Protein AF-A0A4Y6USQ0-F1 (afdb_monomer)

Solvent-accessible surface area (backbone atoms only — not comparable to full-atom values): 9205 Å² total; per-residue (Å²): 135,84,80,85,82,81,82,74,82,81,86,75,72,52,74,70,55,45,54,50,51,53,51,51,51,54,50,52,51,50,50,46,40,63,75,48,48,49,52,53,50,50,51,51,53,54,51,57,72,68,54,75,75,77,74,48,73,67,53,50,54,47,53,53,50,50,55,53,48,54,54,48,52,54,47,48,55,34,42,77,70,73,45,47,86,46,57,87,74,53,88,66,94,46,78,78,55,42,58,59,50,51,52,52,53,50,51,53,54,51,52,53,50,50,66,73,62,67,67,82,89,74,70,76,75,70,47,68,38,55,53,18,54,76,69,69,35,65,66,47,32,52,52,39,53,50,50,59,66,68,69,70,118

Foldseek 3Di:
DDDDDDDDDDDDDDPVRVVVVVVVVVVVVVVCCVVPVVVVVVVVVVVVVVPPPDDDPVRVVVVVVVQVVQLVVLLVLCVVLVNNVCSVVDDDPGPVVSVVVSVVVVVVVVVVVVVVPDDPPDPPPQQQLNVCVVVVNPVSNVVSVVCVVVVPD

Mean predicted aligned error: 17.59 Å

Secondary structure (DSSP, 8-state):
-PPPP------PPPHHHHHHHHHHHHHHHHHHIIIIIHHHHHHHHHHHHH-PPPPPHHHHHHHHHHHHHHHHHHHHHHHHTT-GGGTTT----SSHHHHHHHHHHHHHHHHHHHHHH---S------HHHHHHHTT-HHHHHHHHHHHHHS--

Organism: Saccharibacillus brassicae (NCBI:txid2583377)

Radius of gyration: 49.75 Å; Cα contacts (8 Å, |Δi|>4): 44; chains: 1; bounding box: 99×40×145 Å

Structure (mmCIF, N/CA/C/O backbone):
data_AF-A0A4Y6USQ0-F1
#
_entry.id   AF-A0A4Y6USQ0-F1
#
loop_
_atom_site.group_PDB
_atom_site.id
_atom_site.type_symbol
_atom_site.label_atom_id
_atom_site.label_alt_id
_atom_site.label_comp_id
_atom_site.label_asym_id
_atom_site.label_entity_id
_atom_site.label_seq_id
_atom_site.pdbx_PDB_ins_code
_atom_site.Cartn_x
_atom_site.Cartn_y
_atom_site.Cartn_z
_atom_site.occupancy
_atom_site.B_iso_or_equiv
_atom_site.auth_seq_id
_atom_site.auth_comp_id
_atom_site.auth_asym_id
_atom_site.auth_atom_id
_atom_site.pdbx_PDB_model_num
ATOM 1 N N . MET A 1 1 ? 23.203 -27.447 -81.652 1.00 46.72 1 MET A N 1
ATOM 2 C CA . MET A 1 1 ? 22.945 -26.047 -82.03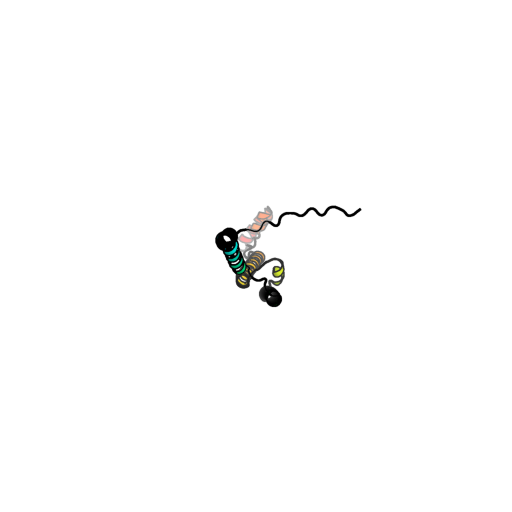8 1.00 46.72 1 MET A CA 1
ATOM 3 C C . MET A 1 1 ? 23.080 -25.245 -80.764 1.00 46.72 1 MET A C 1
ATOM 5 O O . MET A 1 1 ? 22.315 -25.500 -79.846 1.00 46.72 1 MET A O 1
ATOM 9 N N . GLU A 1 2 ? 24.136 -24.442 -80.664 1.00 44.03 2 GLU A N 1
ATOM 10 C CA . GLU A 1 2 ? 24.435 -23.603 -79.497 1.00 44.03 2 GLU A CA 1
ATOM 11 C C . GLU A 1 2 ? 23.499 -22.389 -79.481 1.00 44.03 2 GLU A C 1
ATOM 13 O O . GLU A 1 2 ? 23.230 -21.793 -80.525 1.00 44.03 2 GLU A O 1
ATOM 18 N N . GLU A 1 3 ? 22.966 -22.068 -78.304 1.00 47.78 3 GLU A N 1
ATOM 19 C CA . GLU A 1 3 ? 22.092 -20.915 -78.087 1.00 47.78 3 GLU A CA 1
ATOM 20 C C . GLU A 1 3 ? 22.889 -19.603 -78.218 1.00 47.78 3 GLU A C 1
ATOM 22 O O . GLU A 1 3 ? 24.024 -19.522 -77.737 1.00 47.78 3 GLU A O 1
ATOM 27 N N . PRO A 1 4 ? 22.335 -18.556 -78.857 1.00 52.69 4 PRO A N 1
ATOM 28 C CA . PRO A 1 4 ? 23.040 -17.292 -79.013 1.00 52.69 4 PRO A CA 1
ATOM 29 C C . PRO A 1 4 ? 23.121 -16.552 -77.672 1.00 52.69 4 PRO A C 1
ATOM 31 O O . PRO A 1 4 ? 22.103 -16.171 -77.094 1.00 52.69 4 PRO A O 1
ATOM 34 N N . GLN A 1 5 ? 24.344 -16.305 -77.196 1.00 52.97 5 GLN A N 1
ATOM 35 C CA . GLN A 1 5 ? 24.584 -15.427 -76.053 1.00 52.97 5 GLN A CA 1
ATOM 36 C C . GLN A 1 5 ? 24.307 -13.971 -76.442 1.00 52.97 5 GLN A C 1
ATOM 38 O O . GLN A 1 5 ? 24.959 -13.405 -77.321 1.00 52.97 5 GLN A O 1
ATOM 43 N N . ILE A 1 6 ? 23.330 -13.361 -75.773 1.00 51.81 6 ILE A N 1
ATOM 44 C CA . ILE A 1 6 ? 23.026 -11.935 -75.887 1.00 51.81 6 ILE A CA 1
ATOM 45 C C . ILE A 1 6 ? 24.065 -11.181 -75.052 1.00 51.81 6 ILE A C 1
ATOM 47 O O . ILE A 1 6 ? 23.970 -11.137 -73.828 1.00 51.81 6 ILE A O 1
ATOM 51 N N . ASN A 1 7 ? 25.063 -10.600 -75.715 1.00 58.28 7 ASN A N 1
ATOM 52 C CA . ASN A 1 7 ? 26.041 -9.720 -75.079 1.00 58.28 7 ASN A CA 1
ATOM 53 C C . ASN A 1 7 ? 25.358 -8.382 -74.750 1.00 58.28 7 ASN A C 1
ATOM 55 O O . ASN A 1 7 ? 25.081 -7.591 -75.654 1.00 58.28 7 ASN A O 1
ATOM 59 N N . GLN A 1 8 ? 25.037 -8.141 -73.476 1.00 51.56 8 GLN A N 1
ATOM 60 C CA . GLN A 1 8 ? 24.598 -6.817 -73.035 1.00 51.56 8 GLN A CA 1
ATOM 61 C C . GLN A 1 8 ? 25.822 -5.894 -72.935 1.00 51.56 8 GLN A C 1
ATOM 63 O O . GLN A 1 8 ? 26.836 -6.315 -72.381 1.00 51.56 8 GLN A O 1
ATOM 68 N N . PRO A 1 9 ? 25.775 -4.661 -73.468 1.00 58.78 9 PRO A N 1
ATOM 69 C CA . PRO A 1 9 ? 26.884 -3.728 -73.324 1.00 58.78 9 PRO A CA 1
ATOM 70 C C . PRO A 1 9 ? 27.042 -3.340 -71.848 1.00 58.78 9 PRO A C 1
ATOM 72 O O . PRO A 1 9 ? 26.104 -2.822 -71.240 1.00 58.78 9 PRO A O 1
ATOM 75 N N . GLU A 1 10 ? 28.222 -3.577 -71.273 1.00 62.34 10 GLU A N 1
ATOM 76 C CA . GLU A 1 10 ? 28.583 -3.038 -69.961 1.00 62.34 10 GLU A CA 1
ATOM 77 C C . GLU A 1 10 ? 28.618 -1.508 -70.061 1.00 62.34 10 GLU A C 1
ATOM 79 O O . GLU A 1 10 ? 29.464 -0.926 -70.741 1.00 62.34 10 GLU A O 1
ATOM 84 N N . ILE A 1 11 ? 27.653 -0.839 -69.431 1.00 72.00 11 ILE A N 1
ATOM 85 C CA . ILE A 1 11 ? 27.649 0.620 -69.330 1.00 72.00 11 ILE A CA 1
ATOM 86 C C . ILE A 1 11 ? 28.716 0.996 -68.299 1.00 72.00 11 ILE A C 1
ATOM 88 O O . ILE A 1 11 ? 28.498 0.850 -67.099 1.00 72.00 11 ILE A O 1
ATOM 92 N N . THR A 1 12 ? 29.871 1.473 -68.759 1.00 74.06 12 THR A N 1
ATOM 93 C CA . THR A 1 12 ? 30.925 2.012 -67.891 1.00 74.06 12 THR A CA 1
ATOM 94 C C . THR A 1 12 ? 30.813 3.533 -67.836 1.00 74.06 12 THR A C 1
ATOM 96 O O . THR A 1 12 ? 30.906 4.195 -68.873 1.00 74.06 12 THR A O 1
ATOM 99 N N . PHE A 1 13 ? 30.612 4.094 -66.644 1.00 82.38 13 PHE A N 1
ATOM 100 C CA . PHE A 1 13 ? 30.648 5.542 -66.432 1.00 82.38 13 PHE A CA 1
ATOM 101 C C . PHE A 1 13 ? 32.063 6.085 -66.663 1.00 82.38 13 PHE A C 1
ATOM 103 O O . PHE A 1 13 ? 33.051 5.401 -66.391 1.00 82.38 13 PHE A O 1
ATOM 110 N N . THR A 1 14 ? 32.174 7.320 -67.156 1.00 90.25 14 THR A N 1
ATOM 111 C CA . THR A 1 14 ? 33.466 8.020 -67.156 1.00 90.25 14 THR A CA 1
ATOM 112 C C . THR A 1 14 ? 33.905 8.310 -65.717 1.00 90.25 14 THR A C 1
ATOM 114 O O . THR A 1 14 ? 33.072 8.371 -64.814 1.00 90.25 14 THR A O 1
ATOM 117 N N . GLU A 1 15 ? 35.201 8.532 -65.486 1.00 88.50 15 GLU A N 1
ATOM 118 C CA . GLU A 1 15 ? 35.720 8.847 -64.142 1.00 88.50 15 GLU A CA 1
ATOM 119 C C . GLU A 1 15 ? 35.020 10.068 -63.518 1.00 88.50 15 GLU A C 1
ATOM 121 O O . GLU A 1 15 ? 34.658 10.047 -62.344 1.00 88.50 15 GLU A O 1
ATOM 126 N N . GLU A 1 16 ? 34.742 11.102 -64.318 1.00 86.56 16 GLU A N 1
ATOM 127 C CA . GLU A 1 16 ? 34.002 12.290 -63.872 1.00 86.56 16 GLU A CA 1
ATOM 128 C C . GLU A 1 16 ? 32.540 11.979 -63.516 1.00 86.56 16 GLU A C 1
ATOM 130 O O . GLU A 1 16 ? 32.011 12.507 -62.537 1.00 86.56 16 GLU A O 1
ATOM 135 N N . GLN A 1 17 ? 31.881 11.103 -64.282 1.00 90.00 17 GLN A N 1
ATOM 136 C CA . GLN A 1 17 ? 30.517 10.659 -63.987 1.00 90.00 17 GLN A CA 1
ATOM 137 C C . GLN A 1 17 ? 30.475 9.827 -62.705 1.00 90.00 17 GLN A C 1
ATOM 139 O O . GLN A 1 17 ? 29.579 10.030 -61.889 1.00 90.00 17 GLN A O 1
ATOM 144 N N . GLN A 1 18 ? 31.452 8.943 -62.501 1.00 91.88 18 GLN A N 1
ATOM 145 C CA . GLN A 1 18 ? 31.550 8.138 -61.289 1.00 91.88 18 GLN A CA 1
ATOM 146 C C . GLN A 1 18 ? 31.788 9.022 -60.059 1.00 91.88 18 GLN A C 1
ATOM 148 O O . GLN A 1 18 ? 31.059 8.904 -59.081 1.00 91.88 18 GLN A O 1
ATOM 153 N N . ALA A 1 19 ? 32.713 9.982 -60.141 1.00 91.31 19 ALA A N 1
ATOM 154 C CA . ALA A 1 19 ? 32.964 10.928 -59.055 1.00 91.31 19 ALA A CA 1
ATOM 155 C C . ALA A 1 19 ? 31.723 11.774 -58.712 1.00 91.31 19 ALA A C 1
ATOM 157 O O . ALA A 1 19 ? 31.455 12.048 -57.542 1.00 91.31 19 ALA A O 1
ATOM 158 N N . HIS A 1 20 ? 30.937 12.172 -59.719 1.00 92.00 20 HIS A N 1
ATOM 159 C CA . HIS A 1 20 ? 29.682 12.889 -59.494 1.00 92.00 20 HIS A CA 1
ATOM 160 C C . HIS A 1 20 ? 28.618 12.007 -58.825 1.00 92.00 20 HIS A C 1
ATOM 162 O O . HIS A 1 20 ? 27.932 12.459 -57.909 1.00 92.00 20 HIS A O 1
ATOM 168 N N . ILE A 1 21 ? 28.497 10.751 -59.258 1.00 91.75 21 ILE A N 1
ATOM 169 C CA . ILE A 1 21 ? 27.588 9.766 -58.664 1.00 91.75 21 ILE A CA 1
ATOM 170 C C . ILE A 1 21 ? 27.960 9.515 -57.198 1.00 91.75 21 ILE A C 1
ATOM 172 O O . ILE A 1 21 ? 27.084 9.580 -56.337 1.00 91.75 21 ILE A O 1
ATOM 176 N N . ASP A 1 22 ? 29.241 9.309 -56.899 1.00 94.56 22 ASP A N 1
ATOM 177 C CA . ASP A 1 22 ? 29.728 9.072 -55.538 1.00 94.56 22 ASP A CA 1
ATOM 178 C C . ASP A 1 22 ? 29.447 10.284 -54.632 1.00 94.56 22 ASP A C 1
ATOM 180 O O . ASP A 1 22 ? 28.910 10.133 -53.535 1.00 94.56 22 ASP A O 1
ATOM 184 N N . ALA A 1 23 ? 29.684 11.504 -55.129 1.00 94.56 23 ALA A N 1
ATOM 185 C CA . ALA A 1 23 ? 29.369 12.733 -54.400 1.00 94.56 23 ALA A CA 1
ATOM 186 C C . ALA A 1 23 ? 27.863 12.892 -54.118 1.00 94.56 23 ALA A C 1
ATOM 188 O O . ALA A 1 23 ? 27.472 13.336 -53.032 1.00 94.56 23 ALA A O 1
ATOM 189 N N . LEU A 1 24 ? 26.999 12.519 -55.069 1.00 94.94 24 LEU A N 1
ATOM 190 C CA . LEU A 1 24 ? 25.548 12.506 -54.865 1.00 94.94 24 LEU A CA 1
ATOM 191 C C . LEU A 1 24 ? 25.139 11.460 -53.826 1.00 94.94 24 LEU A C 1
ATOM 193 O O . LEU A 1 24 ? 24.283 11.748 -52.988 1.00 94.94 24 LEU A O 1
ATOM 197 N N . PHE A 1 25 ? 25.749 10.275 -53.851 1.00 95.12 25 PHE A N 1
ATOM 198 C CA . PHE A 1 25 ? 25.497 9.234 -52.858 1.00 95.12 25 PHE A CA 1
ATOM 199 C C . PHE A 1 25 ? 25.894 9.677 -51.455 1.00 95.12 25 PHE A C 1
ATOM 201 O O . PHE A 1 25 ? 25.093 9.525 -50.533 1.00 95.12 25 PHE A O 1
ATOM 208 N N . ASP A 1 26 ? 27.076 10.267 -51.291 1.00 95.75 26 ASP A N 1
ATOM 209 C CA . ASP A 1 26 ? 27.536 10.767 -49.995 1.00 95.75 26 ASP A CA 1
ATOM 210 C C . ASP A 1 26 ? 26.636 11.890 -49.480 1.00 95.75 26 ASP A C 1
ATOM 212 O O . ASP A 1 26 ? 26.229 11.879 -48.318 1.00 95.75 26 ASP A O 1
ATOM 216 N N . THR A 1 27 ? 26.242 12.813 -50.360 1.00 95.88 27 THR A N 1
ATOM 217 C CA . THR A 1 27 ? 25.307 13.891 -50.012 1.00 95.88 27 THR A CA 1
ATOM 218 C C . THR A 1 27 ? 23.971 13.320 -49.543 1.00 95.88 27 THR A C 1
ATOM 220 O O . THR A 1 27 ? 23.520 13.630 -48.445 1.00 95.88 27 THR A O 1
ATOM 223 N N . LYS A 1 28 ? 23.362 12.421 -50.325 1.00 95.50 28 LYS A N 1
ATOM 224 C CA . LYS A 1 28 ? 22.063 11.818 -49.991 1.00 95.50 28 LYS A CA 1
ATOM 225 C C . LYS A 1 28 ? 22.119 10.962 -48.733 1.00 95.50 28 LYS A C 1
ATOM 227 O O . LYS A 1 28 ? 21.159 10.927 -47.969 1.00 95.50 28 LYS A O 1
ATOM 232 N N . LYS A 1 29 ? 23.236 10.275 -48.503 1.00 96.00 29 LYS A N 1
ATOM 233 C CA . LYS A 1 29 ? 23.464 9.486 -47.292 1.00 96.00 29 LYS A CA 1
ATOM 234 C C . LYS A 1 29 ? 23.550 10.377 -46.056 1.00 96.00 29 LYS A C 1
ATOM 236 O O . LYS A 1 29 ? 22.964 10.028 -45.034 1.00 96.00 29 LYS A O 1
ATOM 241 N N . ASN A 1 30 ? 24.243 11.510 -46.155 1.00 95.75 30 ASN A N 1
ATOM 242 C CA . ASN A 1 30 ? 24.345 12.477 -45.066 1.00 95.75 30 ASN A CA 1
ATOM 243 C C . ASN A 1 30 ? 22.997 13.155 -44.795 1.00 95.75 30 ASN A C 1
ATOM 245 O O . ASN A 1 30 ? 22.561 13.163 -43.649 1.00 95.75 30 ASN A O 1
ATOM 249 N N . GLU A 1 31 ? 22.292 13.608 -45.838 1.00 96.25 31 GLU A N 1
ATOM 250 C CA . GLU A 1 31 ? 20.925 14.140 -45.723 1.00 96.25 31 GLU A CA 1
ATOM 251 C C . GLU A 1 31 ? 20.002 13.128 -45.030 1.00 96.25 31 GLU A C 1
ATOM 253 O O . GLU A 1 31 ? 19.320 13.462 -44.067 1.00 96.25 31 GLU A O 1
ATOM 258 N N . TRP A 1 32 ? 20.028 11.857 -45.446 1.00 97.19 32 TRP A N 1
ATOM 259 C CA . TRP A 1 32 ? 19.194 10.830 -44.823 1.00 97.19 32 TRP A CA 1
ATOM 260 C C . TRP A 1 32 ? 19.557 10.576 -43.354 1.00 97.19 32 TRP A C 1
ATOM 262 O O . TRP A 1 32 ? 18.677 10.374 -42.510 1.00 97.19 32 TRP A O 1
ATOM 272 N N . ALA A 1 33 ? 20.853 10.587 -43.033 1.00 95.81 33 ALA A N 1
ATOM 273 C CA . ALA A 1 33 ? 21.318 10.421 -41.665 1.00 95.81 33 ALA A CA 1
ATOM 274 C C . ALA A 1 33 ? 20.847 11.574 -40.764 1.00 95.81 33 ALA A C 1
ATOM 276 O O . ALA A 1 33 ? 20.392 11.328 -39.647 1.00 95.81 33 ALA A O 1
ATOM 277 N N . GLU A 1 34 ? 20.915 12.813 -41.249 1.00 95.94 34 GLU A N 1
ATOM 278 C CA . GLU A 1 34 ? 20.521 14.008 -40.500 1.00 95.94 34 GLU A CA 1
ATOM 279 C C . GLU A 1 34 ? 19.003 14.168 -40.381 1.00 95.94 34 GLU A C 1
ATOM 281 O O . GLU A 1 34 ? 18.508 14.446 -39.289 1.00 95.94 34 GLU A O 1
ATOM 286 N N . GLU A 1 35 ? 18.260 13.957 -41.468 1.00 96.25 35 GLU A N 1
ATOM 287 C CA . GLU A 1 35 ? 16.814 14.199 -41.511 1.00 96.25 35 GLU A CA 1
ATOM 288 C C . GLU A 1 35 ? 15.990 13.059 -40.904 1.00 96.25 35 GLU A C 1
ATOM 290 O O . GLU A 1 35 ? 14.905 13.305 -40.376 1.00 96.25 35 GLU A O 1
ATOM 295 N N . PHE A 1 36 ? 16.481 11.814 -40.959 1.00 95.06 36 PHE A N 1
ATOM 296 C CA . PHE A 1 36 ? 15.688 10.644 -40.566 1.00 95.06 36 PHE A CA 1
ATOM 297 C C . PHE A 1 36 ? 16.358 9.785 -39.497 1.00 95.06 36 PHE A C 1
ATOM 299 O O . PHE A 1 36 ? 15.735 9.493 -38.476 1.00 95.06 36 PHE A O 1
ATOM 306 N N . LEU A 1 37 ? 17.616 9.372 -39.691 1.00 95.44 37 LEU A N 1
ATOM 307 C CA . LEU A 1 37 ? 18.246 8.420 -38.769 1.00 95.44 37 LEU A CA 1
ATOM 308 C C . LEU A 1 37 ? 18.497 9.032 -37.387 1.00 95.44 37 LEU A C 1
ATOM 310 O O . LEU A 1 37 ? 18.109 8.446 -36.376 1.00 95.44 37 LEU A O 1
ATOM 314 N N . ASN A 1 38 ? 19.141 10.198 -37.341 1.00 96.88 38 ASN A N 1
ATOM 315 C CA . ASN A 1 38 ? 19.523 10.853 -36.094 1.00 96.88 38 ASN A CA 1
ATOM 316 C C . ASN A 1 38 ? 18.301 11.234 -35.236 1.00 96.88 38 ASN A C 1
ATOM 318 O O . ASN A 1 38 ? 18.324 10.925 -34.042 1.00 96.88 38 ASN A O 1
ATOM 322 N N . PRO A 1 39 ? 17.212 11.809 -35.791 1.00 96.12 39 PRO A N 1
ATOM 323 C CA . PRO A 1 39 ? 15.995 12.086 -35.028 1.00 96.12 39 PRO A CA 1
ATOM 324 C C . PRO A 1 39 ? 15.349 10.827 -34.445 1.00 96.12 39 PRO A C 1
ATOM 326 O O . PRO A 1 39 ? 15.019 10.806 -33.263 1.00 96.12 39 PRO A O 1
ATOM 329 N N . VAL A 1 40 ? 15.233 9.751 -35.231 1.00 95.12 40 VAL A N 1
ATOM 330 C CA . VAL A 1 40 ? 14.648 8.481 -34.760 1.00 95.12 40 VAL A CA 1
ATOM 331 C C . VAL A 1 40 ? 15.502 7.853 -33.658 1.00 95.12 40 VAL A C 1
ATOM 333 O O . VAL A 1 40 ? 14.981 7.312 -32.683 1.00 95.12 40 VAL A O 1
ATOM 336 N N . VAL A 1 41 ? 16.827 7.923 -33.790 1.00 95.12 41 VAL A N 1
ATOM 337 C CA . VAL A 1 41 ? 17.766 7.460 -32.761 1.00 95.12 41 VAL A CA 1
ATOM 338 C C . VAL A 1 41 ? 17.619 8.275 -31.476 1.00 95.12 41 VAL A C 1
ATOM 340 O O . VAL A 1 41 ? 17.550 7.679 -30.400 1.00 95.12 41 VAL A O 1
ATOM 343 N N . ALA A 1 42 ? 17.516 9.601 -31.584 1.00 94.44 42 ALA A N 1
ATOM 344 C CA . ALA A 1 42 ? 17.320 10.488 -30.443 1.00 94.44 42 ALA A CA 1
ATOM 345 C C . ALA A 1 42 ? 15.983 10.220 -29.733 1.00 94.44 42 ALA A C 1
ATOM 347 O O . ALA A 1 42 ? 15.969 10.057 -28.515 1.00 94.44 42 ALA A O 1
ATOM 348 N N . GLU A 1 43 ? 14.884 10.086 -30.481 1.00 92.00 43 GLU A N 1
ATOM 349 C CA . GLU A 1 43 ? 13.561 9.769 -29.929 1.00 92.00 43 GLU A CA 1
ATOM 350 C C . GLU A 1 43 ? 13.554 8.399 -29.242 1.00 92.00 43 GLU A C 1
ATOM 352 O O . GLU A 1 43 ? 13.064 8.256 -28.123 1.00 92.00 43 GLU A O 1
ATOM 357 N N . ARG A 1 44 ? 14.160 7.382 -29.866 1.00 90.38 44 ARG A N 1
ATOM 358 C CA . ARG A 1 44 ? 14.324 6.055 -29.260 1.00 90.38 44 ARG A CA 1
ATOM 359 C C . ARG A 1 44 ? 15.070 6.139 -27.932 1.00 90.38 44 ARG A C 1
ATOM 361 O O . ARG A 1 44 ? 14.687 5.464 -26.976 1.00 90.38 44 ARG A O 1
ATOM 368 N N . ASP A 1 45 ? 16.159 6.898 -27.881 1.00 90.19 45 ASP A N 1
ATOM 369 C CA . ASP A 1 45 ? 16.975 7.004 -26.674 1.00 90.19 45 ASP A CA 1
ATOM 370 C C . ASP A 1 45 ? 16.255 7.797 -25.584 1.00 90.19 45 ASP A C 1
ATOM 372 O O . ASP A 1 45 ? 16.256 7.367 -24.432 1.00 90.19 45 ASP A O 1
ATOM 376 N N . GLU A 1 46 ? 15.527 8.855 -25.943 1.00 91.00 46 GLU A N 1
ATOM 377 C CA . GLU A 1 46 ? 14.630 9.552 -25.023 1.00 91.00 46 GLU A CA 1
ATOM 378 C C . GLU A 1 46 ? 13.555 8.603 -24.470 1.00 91.00 46 GLU A C 1
ATOM 380 O O . GLU A 1 46 ? 13.361 8.518 -23.256 1.00 91.00 46 GLU A O 1
ATOM 385 N N . LEU A 1 47 ? 12.889 7.826 -25.328 1.00 87.00 47 LEU A N 1
ATOM 386 C CA . LEU A 1 47 ? 11.863 6.872 -24.909 1.00 87.00 47 LEU A CA 1
ATOM 387 C C . LEU A 1 47 ? 12.426 5.796 -23.983 1.00 87.00 47 LEU A C 1
ATOM 389 O O . LEU A 1 47 ? 11.791 5.482 -22.980 1.00 87.00 47 LEU A O 1
ATOM 393 N N . LYS A 1 48 ? 13.635 5.287 -24.245 1.00 82.81 48 LYS A N 1
ATOM 394 C CA . LYS A 1 48 ? 14.308 4.331 -23.352 1.00 82.81 48 LYS A CA 1
ATOM 395 C C . LYS A 1 48 ? 14.506 4.879 -21.941 1.00 82.81 48 LYS A C 1
ATOM 397 O O . LYS A 1 48 ? 14.374 4.112 -20.996 1.00 82.81 48 LYS A O 1
ATOM 402 N N . THR A 1 49 ? 14.773 6.177 -21.781 1.00 80.94 49 THR A N 1
ATOM 403 C CA . THR A 1 49 ? 14.885 6.789 -20.441 1.00 80.94 49 THR A CA 1
ATOM 404 C C . THR A 1 49 ? 13.546 6.902 -19.710 1.00 80.94 49 THR A C 1
ATOM 406 O O . THR A 1 49 ? 13.522 6.958 -18.484 1.00 80.94 49 THR A O 1
ATOM 409 N N . LYS A 1 50 ? 12.430 6.916 -20.449 1.00 83.75 50 LYS A N 1
ATOM 410 C CA . LYS A 1 50 ? 11.066 6.972 -19.901 1.00 83.75 50 LYS A CA 1
ATOM 411 C C . LYS A 1 50 ? 10.489 5.590 -19.595 1.00 83.75 50 LYS A C 1
ATOM 413 O O . LYS A 1 50 ? 9.441 5.506 -18.957 1.00 83.75 50 LYS A O 1
ATOM 418 N N . ILE A 1 51 ? 11.143 4.515 -20.040 1.00 79.81 51 ILE A N 1
ATOM 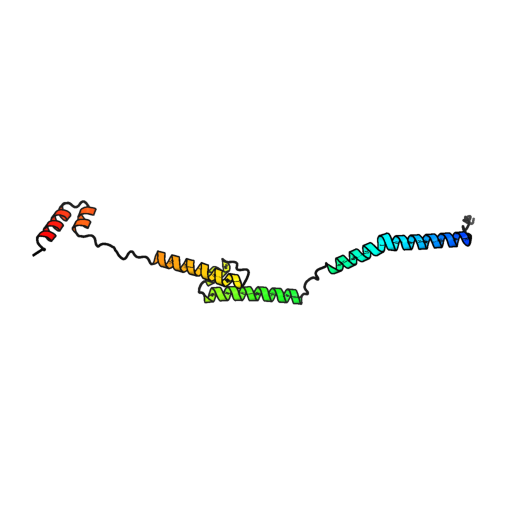419 C CA . ILE A 1 51 ? 10.766 3.156 -19.655 1.00 79.81 51 ILE A CA 1
ATOM 420 C C . ILE A 1 51 ? 11.105 3.003 -18.176 1.00 79.81 51 ILE A C 1
ATOM 422 O O . ILE A 1 51 ? 12.268 2.886 -17.797 1.00 79.81 51 ILE A O 1
ATOM 426 N N . ILE A 1 52 ? 10.069 3.009 -17.342 1.00 72.50 52 ILE A N 1
ATOM 427 C CA . ILE A 1 52 ? 10.192 2.600 -15.949 1.00 72.50 52 ILE A CA 1
ATOM 428 C C . ILE A 1 52 ? 10.592 1.120 -15.991 1.00 72.50 52 ILE A C 1
ATOM 430 O O . ILE A 1 52 ? 9.839 0.325 -16.565 1.00 72.50 52 ILE A O 1
ATOM 434 N N . PRO A 1 53 ? 11.775 0.739 -15.474 1.00 71.25 53 PRO A N 1
ATOM 435 C CA . PRO A 1 53 ? 12.170 -0.659 -15.456 1.00 71.25 53 PRO A CA 1
ATOM 436 C C . PRO A 1 53 ? 11.109 -1.450 -14.693 1.00 71.25 53 PRO A C 1
ATOM 438 O O . PRO A 1 53 ? 10.617 -0.997 -13.657 1.00 71.25 53 PRO A O 1
ATOM 441 N N . GLU A 1 54 ? 10.734 -2.620 -15.214 1.00 71.50 54 GLU A N 1
ATOM 442 C CA . GLU A 1 54 ? 9.904 -3.518 -14.422 1.00 71.50 54 GLU A CA 1
ATOM 443 C C . GLU A 1 54 ? 10.626 -3.811 -13.106 1.00 71.50 54 GLU A C 1
ATOM 445 O O . GLU A 1 54 ? 11.829 -4.099 -13.138 1.00 71.50 54 GLU A O 1
ATOM 450 N N . PRO A 1 55 ? 9.918 -3.763 -11.963 1.00 70.88 55 PRO A N 1
ATOM 451 C CA . PRO A 1 55 ? 10.527 -4.131 -10.704 1.00 70.88 55 PRO A CA 1
ATOM 452 C C . PRO A 1 55 ? 11.055 -5.557 -10.832 1.00 70.88 55 PRO A C 1
ATOM 454 O O . PRO A 1 55 ? 10.358 -6.464 -11.309 1.00 70.88 55 PRO A O 1
ATOM 457 N N . SER A 1 56 ? 12.306 -5.741 -10.433 1.00 79.94 56 SER A N 1
ATOM 458 C CA . SER A 1 56 ? 12.946 -7.047 -10.360 1.00 79.94 56 SER A CA 1
ATOM 459 C C . SER A 1 56 ? 12.102 -8.009 -9.516 1.00 79.94 56 SER A C 1
ATOM 461 O O . SER A 1 56 ? 11.304 -7.592 -8.673 1.00 79.94 56 SER A O 1
ATOM 463 N N . GLU A 1 57 ? 12.282 -9.321 -9.689 1.00 80.69 57 GLU A N 1
ATOM 464 C CA . GLU A 1 57 ? 11.590 -10.309 -8.842 1.00 80.69 57 GLU A CA 1
ATOM 465 C C . GLU A 1 57 ? 11.837 -10.068 -7.344 1.00 80.69 57 GLU A C 1
ATOM 467 O O . GLU A 1 57 ? 10.961 -10.314 -6.515 1.00 80.69 57 GLU A O 1
ATOM 472 N N . GLN A 1 58 ? 13.011 -9.535 -6.998 1.00 77.44 58 GLN A N 1
ATOM 473 C CA . GLN A 1 58 ? 13.363 -9.171 -5.629 1.00 77.44 58 GLN A CA 1
ATOM 474 C C . GLN A 1 58 ? 12.541 -7.982 -5.121 1.00 77.44 58 GLN A C 1
ATOM 476 O O . GLN A 1 58 ? 12.037 -8.040 -4.003 1.00 77.44 58 GLN A O 1
ATOM 481 N N . GLU A 1 59 ? 12.356 -6.938 -5.931 1.00 77.56 59 GLU A N 1
ATOM 482 C CA . GLU A 1 59 ? 11.529 -5.775 -5.581 1.00 77.56 59 GLU A CA 1
ATOM 483 C C . GLU A 1 59 ? 10.045 -6.138 -5.498 1.00 77.56 59 GLU A C 1
ATOM 485 O O . GLU A 1 59 ? 9.371 -5.729 -4.554 1.00 77.56 59 GLU A O 1
ATOM 490 N N . LYS A 1 60 ? 9.545 -6.976 -6.418 1.00 83.69 60 LYS A N 1
ATOM 491 C CA . LYS A 1 60 ? 8.178 -7.522 -6.343 1.00 83.69 60 LYS A CA 1
ATOM 492 C C . LYS A 1 60 ? 7.980 -8.310 -5.043 1.00 83.69 60 LYS A C 1
ATOM 494 O O . LYS A 1 60 ? 7.028 -8.060 -4.309 1.00 83.69 60 LYS A O 1
ATOM 499 N N . GLY A 1 61 ? 8.922 -9.194 -4.706 1.00 85.38 61 GLY A N 1
ATOM 500 C CA . GLY A 1 61 ? 8.878 -9.966 -3.463 1.00 85.38 61 GLY A CA 1
ATOM 501 C C . GLY A 1 61 ? 9.008 -9.112 -2.195 1.00 85.38 61 GLY A C 1
ATOM 502 O O . GLY A 1 61 ? 8.436 -9.463 -1.161 1.00 85.38 61 GLY A O 1
ATOM 503 N N . LEU A 1 62 ? 9.738 -7.994 -2.246 1.00 86.62 62 LEU A N 1
ATOM 504 C CA . LEU A 1 62 ? 9.826 -7.047 -1.133 1.00 86.62 62 LEU A CA 1
ATOM 505 C C . LEU A 1 62 ? 8.496 -6.308 -0.936 1.00 86.62 62 LEU A C 1
ATOM 507 O O . LEU A 1 62 ? 7.976 -6.291 0.177 1.00 86.62 62 LEU A O 1
ATOM 511 N N . ALA A 1 63 ? 7.909 -5.794 -2.020 1.00 86.50 63 ALA A N 1
ATOM 512 C CA . ALA A 1 63 ? 6.630 -5.087 -1.994 1.00 86.50 63 ALA A CA 1
ATOM 513 C C . ALA A 1 63 ? 5.482 -5.978 -1.486 1.00 86.50 63 ALA A C 1
ATOM 515 O O . ALA A 1 63 ? 4.661 -5.548 -0.677 1.00 86.50 63 ALA A O 1
ATOM 516 N N . GLU A 1 64 ? 5.445 -7.250 -1.895 1.00 89.62 64 GLU A N 1
ATOM 517 C CA . GLU A 1 64 ? 4.473 -8.221 -1.377 1.00 89.62 64 GLU A CA 1
ATOM 518 C C . GLU A 1 64 ? 4.643 -8.470 0.127 1.00 89.62 64 GLU A C 1
ATOM 520 O O . GLU A 1 64 ? 3.656 -8.571 0.863 1.00 89.62 64 GLU A O 1
ATOM 525 N N . ARG A 1 65 ? 5.891 -8.556 0.608 1.00 89.94 65 ARG A N 1
ATOM 526 C CA . ARG A 1 65 ? 6.180 -8.716 2.040 1.00 89.94 65 ARG A CA 1
ATOM 527 C C . ARG A 1 65 ? 5.775 -7.489 2.840 1.00 89.94 65 ARG A C 1
ATOM 529 O O . ARG A 1 65 ? 5.193 -7.664 3.907 1.00 89.94 65 ARG A O 1
ATOM 536 N N . GLU A 1 66 ? 6.054 -6.290 2.343 1.00 88.75 66 GLU A N 1
ATOM 537 C CA . GLU A 1 66 ? 5.633 -5.040 2.981 1.00 88.75 66 GLU A CA 1
ATOM 538 C C . GLU A 1 66 ? 4.109 -4.965 3.072 1.00 88.75 66 GLU A C 1
ATOM 540 O O . GLU A 1 66 ? 3.575 -4.825 4.169 1.00 88.75 66 GLU A O 1
ATOM 545 N N . ALA A 1 67 ? 3.394 -5.212 1.970 1.00 88.00 67 ALA A N 1
ATOM 546 C CA . ALA A 1 67 ? 1.932 -5.237 1.971 1.00 88.00 67 ALA A CA 1
ATOM 547 C C . ALA A 1 67 ? 1.360 -6.270 2.963 1.00 88.00 67 ALA A C 1
ATOM 549 O O . ALA A 1 67 ? 0.392 -5.998 3.682 1.00 88.00 67 ALA A O 1
ATOM 550 N N . ALA A 1 68 ? 1.971 -7.457 3.040 1.00 89.94 68 ALA A N 1
ATOM 551 C CA . ALA A 1 68 ? 1.572 -8.492 3.987 1.00 89.94 68 ALA A CA 1
ATOM 552 C C . ALA A 1 68 ? 1.861 -8.108 5.449 1.00 89.94 68 ALA A C 1
ATOM 554 O O . ALA A 1 68 ? 1.078 -8.463 6.335 1.00 89.94 68 ALA A O 1
ATOM 555 N N . LEU A 1 69 ? 2.969 -7.412 5.719 1.00 91.56 69 LEU A N 1
ATOM 556 C CA . LEU A 1 69 ? 3.308 -6.913 7.053 1.00 91.56 69 LEU A CA 1
ATOM 557 C C . LEU A 1 69 ? 2.337 -5.820 7.490 1.00 91.56 69 LEU A C 1
ATOM 559 O O . LEU A 1 69 ? 1.742 -5.956 8.555 1.00 91.56 69 LEU A O 1
ATOM 563 N N . THR A 1 70 ? 2.073 -4.833 6.636 1.00 89.12 70 THR A N 1
ATOM 564 C CA . THR A 1 70 ? 1.104 -3.769 6.919 1.00 89.12 70 THR A CA 1
ATOM 565 C C . THR A 1 70 ? -0.277 -4.343 7.231 1.00 89.12 70 THR A C 1
ATOM 567 O O . THR A 1 70 ? -0.894 -3.983 8.231 1.00 89.12 70 THR A O 1
ATOM 570 N N . GLN A 1 71 ? -0.755 -5.324 6.456 1.00 88.56 71 GLN A N 1
ATOM 571 C CA . GLN A 1 71 ? -2.025 -5.989 6.773 1.00 88.56 71 GLN A CA 1
ATOM 572 C C . GLN A 1 71 ? -2.019 -6.710 8.125 1.00 88.56 71 GLN A C 1
ATOM 574 O O . GLN A 1 71 ? -3.049 -6.750 8.802 1.00 88.56 71 GLN A O 1
ATOM 579 N N . LYS A 1 72 ? -0.897 -7.321 8.520 1.00 90.00 72 LYS A N 1
ATOM 580 C CA . LYS A 1 72 ? -0.782 -7.970 9.833 1.00 90.00 72 LYS A CA 1
ATOM 581 C C . LYS A 1 72 ? -0.787 -6.948 10.961 1.00 90.00 72 LYS A C 1
ATOM 583 O O . LYS A 1 72 ? -1.467 -7.187 11.953 1.00 90.00 72 LYS A O 1
ATOM 588 N N . GLU A 1 73 ? -0.084 -5.833 10.798 1.00 89.12 73 GLU A N 1
ATOM 589 C CA . GLU A 1 73 ? -0.058 -4.734 11.767 1.00 89.12 73 GLU A CA 1
ATOM 590 C C . GLU A 1 73 ? -1.458 -4.154 11.982 1.00 89.12 73 GLU A C 1
ATOM 592 O O . GLU A 1 73 ? -1.912 -4.061 13.120 1.00 89.12 73 GLU A O 1
ATOM 597 N N . ILE A 1 74 ? -2.200 -3.890 10.900 1.00 89.50 74 ILE A N 1
ATOM 598 C CA . ILE A 1 74 ? -3.595 -3.427 10.971 1.00 89.50 74 ILE A CA 1
ATOM 599 C C . ILE A 1 74 ? -4.460 -4.425 11.754 1.00 89.50 74 ILE A C 1
ATOM 601 O O . ILE A 1 74 ? -5.189 -4.048 12.673 1.00 89.50 74 ILE A O 1
ATOM 605 N N . LYS A 1 75 ? -4.376 -5.721 11.422 1.00 89.94 75 LYS A N 1
ATOM 606 C CA . LYS A 1 75 ? -5.153 -6.764 12.114 1.00 89.94 75 LYS A CA 1
ATOM 607 C C . LYS A 1 75 ? -4.800 -6.862 13.595 1.00 89.94 75 LYS A C 1
ATOM 609 O O . LYS A 1 75 ? -5.700 -7.050 14.413 1.00 89.94 75 LYS A O 1
ATOM 614 N N . LEU A 1 76 ? -3.518 -6.742 13.932 1.00 91.81 76 LEU A N 1
ATOM 615 C CA . LEU A 1 76 ? -3.052 -6.776 15.313 1.00 91.81 76 LEU A CA 1
ATOM 616 C C . LEU A 1 76 ? -3.597 -5.581 16.100 1.00 91.81 76 LEU A C 1
ATOM 618 O O . LEU A 1 76 ? -4.180 -5.786 17.159 1.00 91.81 76 LEU A O 1
ATOM 622 N N . ALA A 1 77 ? -3.520 -4.370 15.547 1.00 90.38 77 ALA A N 1
ATOM 623 C CA . ALA A 1 77 ? -4.033 -3.163 16.193 1.00 90.38 77 ALA A CA 1
ATOM 624 C C . ALA A 1 77 ? -5.541 -3.259 16.493 1.00 90.38 77 ALA A C 1
ATOM 626 O O . ALA A 1 77 ? -5.995 -2.926 17.589 1.00 90.38 77 ALA A O 1
ATOM 627 N N . PHE A 1 78 ? -6.333 -3.784 15.554 1.00 92.12 78 PHE A N 1
ATOM 628 C CA . PHE A 1 78 ? -7.760 -4.036 15.782 1.00 92.12 78 PHE A CA 1
ATOM 629 C C . PHE A 1 78 ? -7.998 -5.090 16.872 1.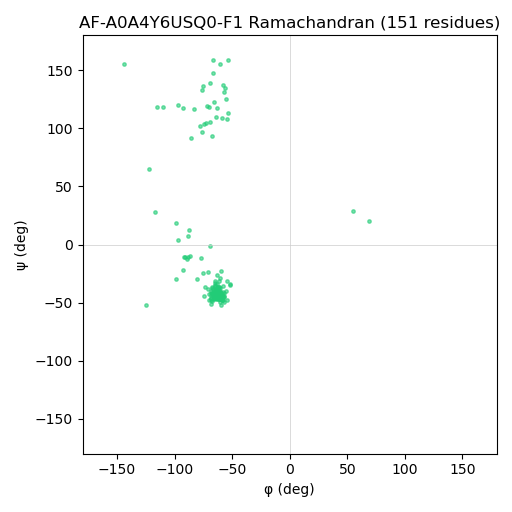00 92.12 78 PHE A C 1
ATOM 631 O O . PHE A 1 78 ? -8.929 -4.960 17.671 1.00 92.12 78 PHE A O 1
ATOM 638 N N . HIS A 1 79 ? -7.169 -6.135 16.915 1.00 91.25 79 HIS A N 1
ATOM 639 C CA . HIS A 1 79 ? -7.254 -7.175 17.935 1.00 91.25 79 HIS A CA 1
ATOM 640 C C . HIS A 1 79 ? -6.922 -6.634 19.332 1.00 91.25 79 HIS A C 1
ATOM 642 O O . HIS A 1 79 ? -7.660 -6.897 20.280 1.00 91.25 79 HIS A O 1
ATOM 648 N N . GLU A 1 80 ? -5.858 -5.842 19.462 1.00 91.62 80 GLU A N 1
ATOM 649 C CA . GLU A 1 80 ? -5.444 -5.212 20.723 1.00 91.62 80 GLU A CA 1
ATOM 650 C C . GLU A 1 80 ? -6.508 -4.261 21.283 1.00 91.62 80 GLU A C 1
ATOM 652 O O . GLU A 1 80 ? -6.680 -4.171 22.497 1.00 91.62 80 GLU A O 1
ATOM 657 N N . ASN A 1 81 ? -7.290 -3.626 20.408 1.00 91.44 81 ASN A N 1
ATOM 658 C CA . ASN A 1 81 ? -8.393 -2.745 20.794 1.00 91.44 81 ASN A CA 1
ATOM 659 C C . ASN A 1 81 ? -9.737 -3.474 20.985 1.00 91.44 81 ASN A C 1
ATOM 661 O O . ASN A 1 81 ? -10.768 -2.835 21.188 1.00 91.44 81 ASN A O 1
ATOM 665 N N . GLY A 1 82 ? -9.757 -4.812 20.930 1.00 89.38 82 GLY A N 1
ATOM 666 C CA . GLY A 1 82 ? -10.965 -5.609 21.168 1.00 89.38 82 GLY A CA 1
ATOM 667 C C . GLY A 1 82 ? -12.033 -5.479 20.078 1.00 89.38 82 GLY A C 1
ATOM 668 O O . GLY A 1 82 ? -13.197 -5.791 20.321 1.00 89.38 82 GLY A O 1
ATOM 669 N N . ILE A 1 83 ? -11.649 -5.028 18.881 1.00 92.00 83 ILE A N 1
ATOM 670 C CA . ILE A 1 83 ? -12.532 -4.828 17.723 1.00 92.00 83 ILE A CA 1
ATOM 671 C C . ILE A 1 83 ? -12.141 -5.734 16.545 1.00 92.00 83 ILE A C 1
ATOM 673 O O . ILE A 1 83 ? -12.382 -5.406 15.382 1.00 92.00 83 ILE A O 1
ATOM 677 N N . ALA A 1 84 ? -11.543 -6.894 16.837 1.00 90.50 84 ALA A N 1
ATOM 678 C CA . ALA A 1 84 ? -11.069 -7.859 15.842 1.00 90.50 84 ALA A CA 1
ATOM 679 C C . ALA A 1 84 ? -12.143 -8.234 14.803 1.00 90.50 84 ALA A C 1
ATOM 681 O O . ALA A 1 84 ? -11.829 -8.383 13.623 1.00 90.50 84 ALA A O 1
ATOM 682 N N . ASP A 1 85 ? -13.410 -8.308 15.212 1.00 89.06 85 ASP A N 1
ATOM 683 C CA . ASP A 1 85 ? -14.544 -8.652 14.344 1.00 89.06 85 ASP A CA 1
ATOM 684 C C . ASP A 1 85 ? -14.728 -7.675 13.168 1.00 89.06 85 ASP A C 1
ATOM 686 O O . ASP A 1 85 ? -15.285 -8.031 12.129 1.00 89.06 85 ASP A O 1
ATOM 690 N N . PHE A 1 86 ? -14.219 -6.447 13.297 1.00 87.62 86 PHE A N 1
ATOM 691 C CA . PHE A 1 86 ? -14.327 -5.406 12.277 1.00 87.62 86 PHE A CA 1
ATOM 692 C C . PHE A 1 86 ? -13.206 -5.457 11.230 1.00 87.62 86 PHE A C 1
ATOM 694 O O . PHE A 1 86 ? -13.318 -4.796 10.199 1.00 87.62 86 PHE A O 1
ATOM 701 N N . THR A 1 87 ? -12.163 -6.273 11.430 1.00 85.31 87 THR A N 1
ATOM 702 C CA . THR A 1 87 ? -11.009 -6.368 10.507 1.00 85.31 87 THR A CA 1
ATOM 703 C C . THR A 1 87 ? -11.378 -6.813 9.092 1.00 85.31 87 THR A C 1
ATOM 705 O O . THR A 1 87 ? -10.708 -6.436 8.137 1.00 85.31 87 THR A O 1
ATOM 708 N N . ASN A 1 88 ? -12.447 -7.600 8.936 1.00 83.94 88 ASN A N 1
ATOM 709 C CA . ASN A 1 88 ? -12.936 -8.033 7.623 1.00 83.94 88 ASN A CA 1
ATOM 710 C C . ASN A 1 88 ? -13.947 -7.054 7.004 1.00 83.94 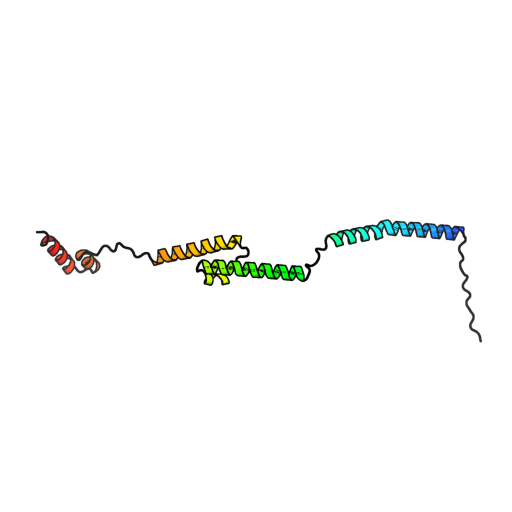88 ASN A C 1
ATOM 712 O O . ASN A 1 88 ? -14.296 -7.194 5.835 1.00 83.94 88 ASN A O 1
ATOM 716 N N . LEU A 1 89 ? -14.454 -6.103 7.792 1.00 84.12 89 LEU A N 1
ATOM 717 C CA . LEU A 1 89 ? -15.486 -5.154 7.375 1.00 84.12 89 LEU A CA 1
ATOM 718 C C . LEU A 1 89 ? -14.895 -3.805 6.981 1.00 84.12 89 LEU A C 1
ATOM 720 O O . LEU A 1 89 ? -15.470 -3.110 6.146 1.00 84.12 89 LEU A O 1
ATOM 724 N N . VAL A 1 90 ? -13.765 -3.432 7.582 1.00 80.56 90 VAL A N 1
ATOM 725 C CA . VAL A 1 90 ? -13.139 -2.135 7.351 1.00 80.56 90 VAL A CA 1
ATOM 726 C C . VAL A 1 90 ? -11.847 -2.326 6.572 1.00 80.56 90 VAL A C 1
ATOM 728 O O . VAL A 1 90 ? -10.915 -2.982 7.030 1.00 80.56 90 VAL A O 1
ATOM 731 N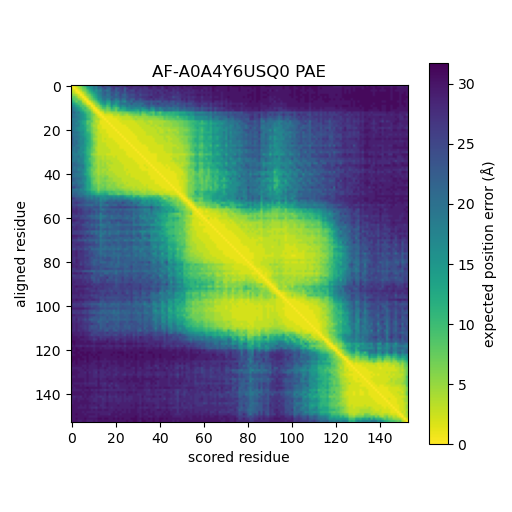 N . LYS A 1 91 ? -11.802 -1.733 5.378 1.00 80.06 91 LYS A N 1
ATOM 732 C CA . LYS A 1 91 ? -10.569 -1.594 4.609 1.00 80.06 91 LYS A CA 1
ATOM 733 C C . LYS A 1 91 ? -9.822 -0.374 5.123 1.00 80.06 91 LYS A C 1
ATOM 735 O O . LYS A 1 91 ? -10.331 0.738 5.019 1.00 80.06 91 LYS A O 1
ATOM 740 N N . VAL A 1 92 ? -8.638 -0.606 5.671 1.00 79.94 92 VAL A N 1
ATOM 741 C CA . VAL A 1 92 ? -7.698 0.454 6.015 1.00 79.94 92 VAL A CA 1
ATOM 742 C C . VAL A 1 92 ? -6.472 0.256 5.140 1.00 79.94 92 VAL A C 1
ATOM 744 O O . VAL A 1 92 ? -5.848 -0.803 5.184 1.00 79.94 92 VAL A O 1
ATOM 747 N N . ASP A 1 93 ? -6.179 1.248 4.308 1.00 76.50 93 ASP A N 1
ATOM 748 C CA . ASP A 1 93 ? -5.131 1.145 3.290 1.00 76.50 93 ASP A CA 1
ATOM 749 C C . ASP A 1 93 ? -3.764 1.648 3.794 1.00 76.50 93 ASP A C 1
ATOM 751 O O . ASP A 1 93 ? -2.750 1.415 3.142 1.00 76.50 93 ASP A O 1
ATOM 755 N N . SER A 1 94 ? -3.711 2.299 4.963 1.00 77.56 94 SER A N 1
ATOM 756 C CA . SER A 1 94 ? -2.465 2.762 5.582 1.00 77.56 94 SER A CA 1
ATOM 757 C C . SER A 1 94 ? -2.495 2.653 7.103 1.00 77.56 94 SER A C 1
ATOM 759 O O . SER A 1 94 ? -3.560 2.683 7.716 1.00 77.56 94 SER A O 1
ATOM 761 N N . VAL A 1 95 ? -1.316 2.553 7.720 1.00 77.25 95 VAL A N 1
ATOM 762 C CA . VAL A 1 95 ? -1.180 2.482 9.183 1.00 77.25 95 VAL A CA 1
ATOM 763 C C . VAL A 1 95 ? -1.688 3.764 9.852 1.00 77.25 95 VAL A C 1
ATOM 765 O O . VAL A 1 95 ? -2.295 3.683 10.917 1.00 77.25 95 VAL A O 1
ATOM 768 N N . GLU A 1 96 ? -1.532 4.935 9.217 1.00 81.25 96 GLU A N 1
ATOM 769 C CA . GLU A 1 96 ? -1.996 6.203 9.802 1.00 81.25 96 GLU A CA 1
ATOM 770 C C . GLU A 1 96 ? -3.522 6.251 9.957 1.00 81.25 96 GLU A C 1
ATOM 772 O O . GLU A 1 96 ? -4.035 6.768 10.946 1.00 81.25 96 GLU A O 1
ATOM 777 N N . ALA A 1 97 ? -4.261 5.655 9.017 1.00 84.12 97 ALA A N 1
ATOM 778 C CA . ALA A 1 97 ? -5.722 5.623 9.059 1.00 84.12 97 ALA A CA 1
ATOM 779 C C . ALA A 1 97 ? -6.285 4.589 10.059 1.00 84.12 97 ALA A C 1
ATOM 781 O O . ALA A 1 97 ? -7.486 4.595 10.350 1.00 84.12 97 ALA A O 1
ATOM 782 N N . VAL A 1 98 ? -5.448 3.691 10.598 1.00 88.94 98 VAL A N 1
ATOM 783 C CA . VAL A 1 98 ? -5.875 2.635 11.536 1.00 88.94 98 VAL A CA 1
ATOM 784 C C . VAL A 1 98 ? -6.350 3.248 12.842 1.00 88.94 98 VAL A C 1
ATOM 786 O O . VAL A 1 98 ? -7.410 2.873 13.336 1.00 88.94 98 VAL A O 1
ATOM 789 N N . GLU A 1 99 ? -5.592 4.192 13.394 1.00 87.88 99 GLU A N 1
ATOM 790 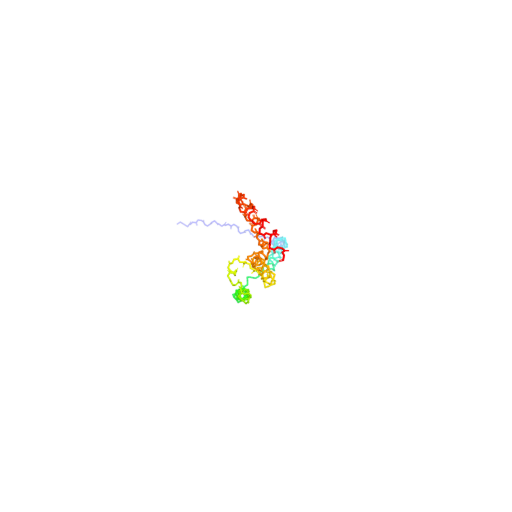C CA . GLU A 1 99 ? -5.888 4.781 14.699 1.00 87.88 99 GLU A CA 1
ATOM 791 C C . GLU A 1 99 ? -7.200 5.575 14.669 1.00 87.88 99 GLU A C 1
ATOM 793 O O . GLU A 1 99 ? -8.074 5.367 15.514 1.00 87.88 99 GLU A O 1
ATOM 798 N N . GLU A 1 100 ? -7.405 6.395 13.633 1.00 90.19 100 GLU A N 1
ATOM 799 C CA . GLU A 1 100 ? -8.661 7.126 13.424 1.00 90.19 100 GLU A CA 1
ATOM 800 C C . GLU A 1 100 ? -9.857 6.174 13.288 1.00 90.19 100 GLU A C 1
ATOM 802 O O . GLU A 1 100 ? -10.920 6.390 13.880 1.00 90.19 100 GLU A O 1
ATOM 807 N N . THR A 1 101 ? -9.670 5.078 12.552 1.00 91.12 101 THR A N 1
ATOM 808 C CA . THR A 1 101 ? -10.693 4.048 12.360 1.00 91.12 101 THR A CA 1
ATOM 809 C C . THR A 1 101 ? -11.033 3.339 13.672 1.00 91.12 101 THR A C 1
ATOM 811 O O . THR A 1 101 ? -12.212 3.181 14.005 1.00 91.12 101 THR A O 1
ATOM 814 N N . ILE A 1 102 ? -10.021 2.940 14.448 1.00 91.56 102 ILE A N 1
ATOM 815 C CA . ILE A 1 102 ? -10.191 2.326 15.770 1.00 91.56 102 ILE A CA 1
ATOM 816 C C . ILE A 1 102 ? -10.961 3.275 16.691 1.00 91.56 102 ILE A C 1
ATOM 818 O O . ILE A 1 102 ? -11.914 2.853 17.356 1.00 91.56 102 ILE A O 1
ATOM 822 N N . GLN A 1 103 ? -10.595 4.559 16.706 1.00 91.88 103 GLN A N 1
ATOM 823 C CA . GLN A 1 103 ? -11.256 5.561 17.535 1.00 91.88 103 GLN A CA 1
ATOM 824 C C . GLN A 1 103 ? -12.727 5.732 17.141 1.00 91.88 103 GLN A C 1
ATOM 826 O O . GLN A 1 103 ? -13.602 5.763 18.011 1.00 91.88 103 GLN A O 1
ATOM 831 N N . ALA A 1 104 ? -13.026 5.790 15.840 1.00 91.81 104 ALA A N 1
ATOM 832 C CA . ALA A 1 104 ? -14.392 5.887 15.338 1.00 91.81 104 ALA A CA 1
ATOM 833 C C . ALA A 1 104 ? -15.245 4.676 15.754 1.00 91.81 104 ALA A C 1
ATOM 835 O O . ALA A 1 104 ? -16.346 4.850 16.285 1.00 91.81 104 ALA A O 1
ATOM 836 N N . ILE A 1 105 ? -14.725 3.455 15.586 1.00 91.44 105 ILE A N 1
ATOM 837 C CA . ILE A 1 105 ? -15.424 2.222 15.980 1.00 91.44 105 ILE A CA 1
ATOM 838 C C . ILE A 1 105 ? -15.659 2.204 17.495 1.00 91.44 105 ILE A C 1
ATOM 840 O O . ILE A 1 105 ? -16.775 1.946 17.952 1.00 91.44 105 ILE A O 1
ATOM 844 N N . THR A 1 106 ? -14.639 2.544 18.279 1.00 91.00 106 THR A N 1
ATOM 845 C CA . THR A 1 106 ? -14.719 2.581 19.745 1.00 91.00 106 THR A CA 1
ATOM 846 C C . THR A 1 106 ? -15.767 3.583 20.228 1.00 91.00 106 THR A C 1
ATOM 848 O O . THR A 1 106 ? -16.580 3.262 21.097 1.00 91.00 106 THR A O 1
ATOM 851 N N . ASN A 1 107 ? -15.822 4.772 19.623 1.00 91.50 107 ASN A N 1
ATOM 852 C CA . ASN A 1 107 ? -16.827 5.787 19.939 1.00 91.50 107 ASN A CA 1
ATOM 853 C C . ASN A 1 107 ? -18.254 5.288 19.667 1.00 91.50 107 ASN A C 1
ATOM 855 O O . ASN A 1 107 ? -19.137 5.471 20.505 1.00 91.50 107 ASN A O 1
ATOM 859 N N . ILE A 1 108 ? -18.478 4.607 18.537 1.00 89.69 108 ILE A N 1
ATOM 860 C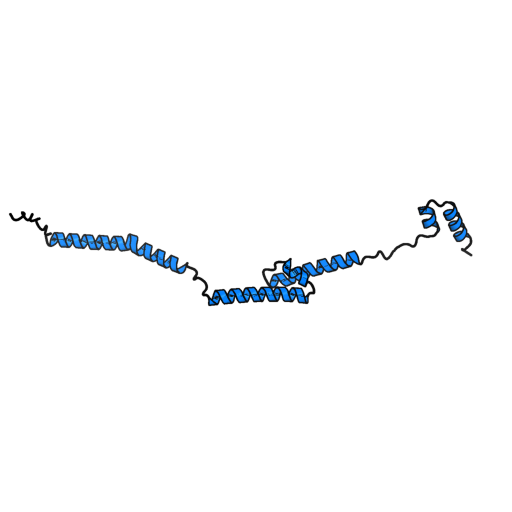 CA . ILE A 1 108 ? -19.784 4.024 18.191 1.00 89.69 108 ILE A CA 1
ATOM 861 C C . ILE A 1 108 ? -20.189 2.950 19.208 1.00 89.69 108 ILE A C 1
ATOM 863 O O . ILE A 1 108 ?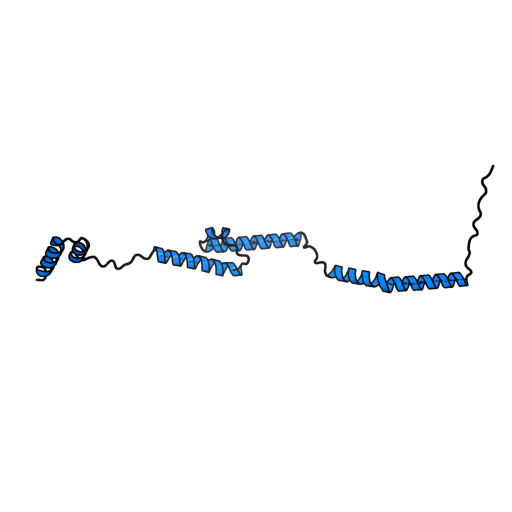 -21.336 2.925 19.664 1.00 89.69 108 ILE A O 1
ATOM 867 N N . LEU A 1 109 ? -19.258 2.069 19.584 1.00 89.19 109 LEU A N 1
ATOM 868 C CA . LEU A 1 109 ? -19.511 1.021 20.575 1.00 89.19 109 LEU A CA 1
ATOM 869 C C . LEU A 1 109 ? -19.850 1.615 21.946 1.00 89.19 109 LEU A C 1
ATOM 871 O O . LEU A 1 109 ? -20.779 1.145 22.605 1.00 89.19 109 LEU A O 1
ATOM 875 N N . ASN A 1 110 ? -19.143 2.666 22.359 1.00 88.50 110 ASN A N 1
ATOM 876 C CA . ASN A 1 110 ? -19.399 3.351 23.622 1.00 88.50 110 ASN A CA 1
ATOM 877 C C . ASN A 1 110 ? -20.754 4.068 23.625 1.00 88.50 110 ASN A C 1
ATOM 879 O O . ASN A 1 110 ? -21.505 3.916 24.586 1.00 88.50 110 ASN A O 1
ATOM 883 N N . ALA A 1 111 ? -21.109 4.769 22.544 1.00 87.44 111 ALA A N 1
ATOM 884 C CA . ALA A 1 111 ? -22.418 5.409 22.410 1.00 87.44 111 ALA A CA 1
ATOM 885 C C . ALA A 1 111 ? -23.560 4.386 22.537 1.00 87.44 111 ALA A C 1
ATOM 887 O O . ALA A 1 111 ? -24.454 4.552 23.364 1.00 87.44 111 ALA A O 1
ATOM 888 N N . ARG A 1 112 ? -23.467 3.252 21.825 1.00 85.12 112 ARG A N 1
ATOM 889 C CA . ARG A 1 112 ? -24.471 2.178 21.928 1.00 85.12 112 ARG A CA 1
ATOM 890 C C . ARG A 1 112 ? -24.563 1.564 23.321 1.00 85.12 112 ARG A C 1
ATOM 892 O O . ARG A 1 112 ? -25.658 1.216 23.756 1.00 85.12 112 ARG A O 1
ATOM 899 N N . LYS A 1 113 ? -23.433 1.400 24.018 1.00 83.25 113 LYS A N 1
ATOM 900 C CA . LYS A 1 113 ? -23.436 0.915 25.405 1.00 83.25 113 LYS A CA 1
ATOM 901 C C . LYS A 1 113 ? -24.189 1.875 26.318 1.00 83.25 113 LYS A C 1
ATOM 903 O O . LYS A 1 113 ? -24.971 1.404 27.136 1.00 83.25 113 LYS A O 1
ATOM 908 N N . VAL A 1 114 ? -23.986 3.185 26.179 1.00 76.12 114 VAL A N 1
ATOM 909 C CA . VAL A 1 114 ? -24.695 4.200 26.976 1.00 76.12 114 VAL A CA 1
ATOM 910 C C . VAL A 1 114 ? -26.197 4.164 26.698 1.00 76.12 114 VAL A C 1
ATOM 912 O O . VAL A 1 114 ? -26.973 4.077 27.647 1.00 76.12 114 VAL A O 1
ATOM 915 N N . ASP A 1 115 ? -26.602 4.123 25.427 1.00 73.75 115 ASP A N 1
ATOM 916 C CA . ASP A 1 115 ? -28.019 4.056 25.040 1.00 73.75 115 ASP A CA 1
ATOM 917 C C . ASP A 1 115 ? -28.712 2.801 25.591 1.00 73.75 115 ASP A C 1
ATOM 919 O O . ASP A 1 115 ? -29.840 2.863 26.075 1.00 73.75 115 ASP A O 1
ATOM 923 N N . ALA A 1 116 ? -28.020 1.658 25.573 1.00 71.62 116 ALA A N 1
ATOM 924 C CA . ALA A 1 116 ? -28.535 0.407 26.125 1.00 71.62 116 ALA A CA 1
ATOM 925 C C . ALA A 1 116 ? -28.513 0.360 27.666 1.00 71.62 116 ALA A C 1
ATOM 927 O O . ALA A 1 116 ? -29.275 -0.395 28.268 1.00 71.62 116 ALA A O 1
ATOM 928 N N . SER A 1 117 ? -27.638 1.140 28.307 1.00 69.50 117 SER A N 1
ATOM 929 C CA . SER A 1 117 ? -27.480 1.173 29.769 1.00 69.50 117 SER A CA 1
ATOM 930 C C . SER A 1 117 ? -28.362 2.222 30.444 1.00 69.50 117 SER A C 1
ATOM 932 O O . SER A 1 117 ? -28.474 2.219 31.671 1.00 69.50 117 SER A O 1
ATOM 934 N N . TYR A 1 118 ? -28.989 3.121 29.678 1.00 66.75 118 TYR A N 1
ATOM 935 C CA . TYR A 1 118 ? -29.926 4.097 30.217 1.00 66.75 118 TYR A CA 1
ATOM 936 C C . TYR A 1 118 ? -31.192 3.395 30.728 1.00 66.75 118 TYR A C 1
ATOM 938 O O . TYR A 1 118 ? -32.151 3.151 29.999 1.00 66.75 118 TYR A O 1
ATOM 946 N N . GLN A 1 119 ? -31.197 3.082 32.022 1.00 64.31 119 GLN A N 1
ATOM 947 C CA . GLN A 1 119 ? -32.411 2.805 32.777 1.00 64.31 119 GLN A CA 1
ATOM 948 C C . GLN A 1 119 ? -32.865 4.121 33.415 1.00 64.31 119 GLN A C 1
ATOM 950 O O . GLN A 1 119 ? -32.112 4.673 34.222 1.00 64.31 119 GLN A O 1
ATOM 955 N N . PRO A 1 120 ? -34.053 4.659 33.080 1.00 72.31 120 PRO A N 1
ATOM 956 C CA . PRO A 1 120 ? -34.529 5.888 33.698 1.00 72.31 120 PRO A CA 1
ATOM 957 C C . PRO A 1 120 ? -34.631 5.684 35.215 1.00 72.31 120 PRO A C 1
ATOM 959 O O . PRO A 1 120 ? -35.500 4.965 35.684 1.00 72.31 120 PRO A O 1
ATOM 962 N N . GLN A 1 121 ? -33.744 6.315 35.986 1.00 63.78 121 GLN A N 1
ATOM 963 C CA . GLN A 1 121 ? -33.670 6.199 37.453 1.00 63.78 121 GLN A CA 1
ATOM 964 C C . GLN A 1 121 ? -34.855 6.854 38.183 1.00 63.78 121 GLN A C 1
ATOM 966 O O . GLN A 1 121 ? -34.935 6.796 39.405 1.00 63.78 121 GLN A O 1
ATOM 971 N N . ASP A 1 122 ? -35.784 7.465 37.449 1.00 59.34 122 ASP A N 1
ATOM 972 C CA . ASP A 1 122 ? -36.877 8.249 38.013 1.00 59.34 122 ASP A CA 1
ATOM 973 C C . ASP A 1 122 ? -38.228 7.686 37.563 1.00 59.34 122 ASP A C 1
ATOM 975 O O . ASP A 1 122 ? -38.999 8.292 36.816 1.00 59.34 122 ASP A O 1
ATOM 979 N N . HIS A 1 123 ? -38.521 6.459 37.993 1.00 63.53 123 HIS A N 1
ATOM 980 C CA . HIS A 1 123 ? -39.909 6.030 38.060 1.00 63.53 123 HIS A CA 1
ATOM 981 C C . HIS A 1 123 ? -40.468 6.722 39.300 1.00 63.53 123 HIS A C 1
ATOM 983 O O . HIS A 1 123 ? -40.271 6.236 40.413 1.00 63.53 123 HIS A O 1
ATOM 989 N N . LYS A 1 124 ? -41.141 7.868 39.151 1.00 66.31 124 LYS A N 1
ATOM 990 C CA . LYS A 1 124 ? -41.978 8.362 40.249 1.00 66.31 124 LYS A CA 1
ATOM 991 C C . LYS A 1 124 ? -42.930 7.228 40.609 1.00 66.31 124 LYS A C 1
ATOM 993 O O . LYS A 1 124 ? -43.806 6.889 39.813 1.00 66.31 124 LYS A O 1
ATOM 998 N N . SER A 1 125 ? -42.706 6.596 41.759 1.00 68.88 125 SER A N 1
ATOM 999 C CA . SER A 1 125 ? -43.573 5.543 42.267 1.00 68.88 125 SER A CA 1
ATOM 1000 C C . SER A 1 125 ? -44.982 6.110 42.303 1.00 68.88 125 SER A C 1
ATOM 1002 O O . SER A 1 125 ? -45.232 7.061 43.046 1.00 68.88 125 SER A O 1
ATOM 1004 N N . GLN A 1 126 ? -45.874 5.578 41.464 1.00 76.19 126 GLN A N 1
ATOM 1005 C CA . GLN A 1 126 ? -47.253 6.046 41.427 1.00 76.19 126 GLN A CA 1
ATOM 1006 C C . GLN A 1 126 ? -47.827 5.944 42.834 1.00 76.19 126 GLN A C 1
ATOM 1008 O O . GLN A 1 126 ? -47.805 4.879 43.457 1.00 76.19 126 GLN A O 1
ATOM 1013 N N . THR A 1 127 ? -48.346 7.055 43.341 1.00 85.19 127 THR A N 1
ATOM 1014 C CA . THR A 1 127 ? -49.077 7.031 44.603 1.00 85.19 127 THR A CA 1
ATOM 1015 C C . THR A 1 127 ? -50.296 6.106 44.467 1.00 85.19 127 THR A C 1
ATOM 1017 O O . THR A 1 127 ? -50.820 5.925 43.361 1.00 85.19 127 THR A O 1
ATOM 1020 N N . PRO A 1 128 ? -50.817 5.535 45.569 1.00 84.94 128 PRO A N 1
ATOM 1021 C CA . PRO A 1 128 ? -52.030 4.714 45.521 1.00 84.94 128 PRO A CA 1
ATOM 1022 C C . PRO A 1 128 ? -53.205 5.417 44.820 1.00 84.94 128 PRO A C 1
ATOM 1024 O O . PRO A 1 128 ? -53.973 4.781 44.100 1.00 84.94 128 PRO A O 1
ATOM 1027 N N . TYR A 1 129 ? -53.296 6.743 44.968 1.00 89.19 129 TYR A N 1
ATOM 1028 C CA . TYR A 1 129 ? -54.275 7.571 44.271 1.00 89.19 129 TYR A CA 1
ATOM 1029 C C . TYR A 1 129 ? -54.023 7.648 42.758 1.00 89.19 129 TYR A C 1
ATOM 1031 O O . TYR A 1 129 ? -54.952 7.453 41.980 1.00 89.19 129 TYR A O 1
ATOM 1039 N N . GLU A 1 130 ? -52.784 7.902 42.324 1.00 88.75 130 GLU A N 1
ATOM 1040 C CA . GLU A 1 130 ? -52.416 7.949 40.899 1.00 88.75 130 GLU A CA 1
ATOM 1041 C C . GLU A 1 130 ? -52.640 6.597 40.209 1.00 88.75 130 GLU A C 1
ATOM 1043 O O . GLU A 1 130 ? -53.148 6.558 39.087 1.00 88.75 130 GLU A O 1
ATOM 1048 N N . SER A 1 131 ? -52.356 5.485 40.897 1.00 88.88 131 SER A N 1
ATOM 1049 C CA . SER A 1 131 ? -52.622 4.142 40.371 1.00 88.88 131 SER A CA 1
ATOM 1050 C C . SER A 1 131 ? -54.124 3.882 40.198 1.00 88.88 131 SER A C 1
ATOM 1052 O O . SER A 1 131 ? -54.544 3.432 39.131 1.00 88.88 131 SER A O 1
ATOM 1054 N N . ALA A 1 132 ? -54.951 4.221 41.195 1.00 90.69 132 ALA A N 1
ATOM 1055 C CA . ALA A 1 132 ? -56.408 4.086 41.102 1.00 90.69 132 ALA A CA 1
ATOM 1056 C C . ALA A 1 132 ? -57.007 5.008 40.022 1.00 90.69 132 ALA A C 1
ATOM 1058 O O . ALA A 1 132 ? -57.842 4.577 39.229 1.00 90.69 132 ALA A O 1
ATOM 1059 N N . SER A 1 133 ? -56.502 6.243 39.926 1.00 88.38 133 SER A N 1
ATOM 1060 C CA . SER A 1 133 ? -56.881 7.221 38.901 1.00 88.38 133 SER A CA 1
ATOM 1061 C C . SER A 1 133 ? -56.571 6.717 37.490 1.00 88.38 133 SER A C 1
ATOM 1063 O O . SER A 1 133 ? -57.419 6.812 36.608 1.00 88.38 133 SER A O 1
ATOM 1065 N N . SER A 1 134 ? -55.392 6.123 37.269 1.00 90.00 134 SER A N 1
ATOM 1066 C CA . SER A 1 134 ? -55.015 5.559 35.961 1.00 90.00 134 SER A CA 1
ATOM 1067 C C . SER A 1 134 ? -55.913 4.397 35.513 1.00 90.00 134 SER A C 1
ATOM 1069 O O . SER A 1 134 ? -56.090 4.176 34.318 1.00 90.00 134 SER A O 1
ATOM 1071 N N . LYS A 1 135 ? -56.517 3.680 36.469 1.00 92.25 135 LYS A N 1
ATOM 1072 C CA . LYS A 1 135 ? -57.411 2.534 36.240 1.00 92.25 135 LYS A CA 1
ATOM 1073 C C . LYS A 1 135 ? -58.895 2.911 36.269 1.00 92.25 135 LYS A C 1
ATOM 1075 O O . LYS A 1 135 ? -59.738 2.027 36.169 1.00 92.25 135 LYS A O 1
ATOM 1080 N N . SER A 1 136 ? -59.218 4.202 36.406 1.00 92.12 136 SER A N 1
ATOM 1081 C CA . SER A 1 136 ? -60.591 4.698 36.597 1.00 92.12 136 SER A CA 1
ATOM 1082 C C . SER A 1 136 ? -61.330 4.052 37.786 1.00 92.12 136 SER A C 1
ATOM 1084 O O . SER A 1 136 ? -62.556 3.946 37.781 1.00 92.12 136 SER A O 1
ATOM 1086 N N . ASP A 1 137 ? -60.599 3.628 38.822 1.00 93.44 137 ASP A N 1
ATOM 1087 C CA . ASP A 1 137 ? -61.166 3.034 40.036 1.00 93.44 137 ASP A CA 1
ATOM 1088 C C . ASP A 1 137 ? -61.556 4.129 41.039 1.00 93.44 137 ASP A C 1
ATOM 1090 O O . ASP A 1 137 ? -60.762 4.575 41.873 1.00 93.44 137 ASP A O 1
ATOM 1094 N N . VAL A 1 138 ? -62.813 4.564 40.955 1.00 91.06 138 VAL A N 1
ATOM 1095 C CA . VAL A 1 138 ? -63.375 5.621 41.809 1.00 91.06 138 VAL A CA 1
ATOM 1096 C C . VAL A 1 138 ? -63.342 5.237 43.295 1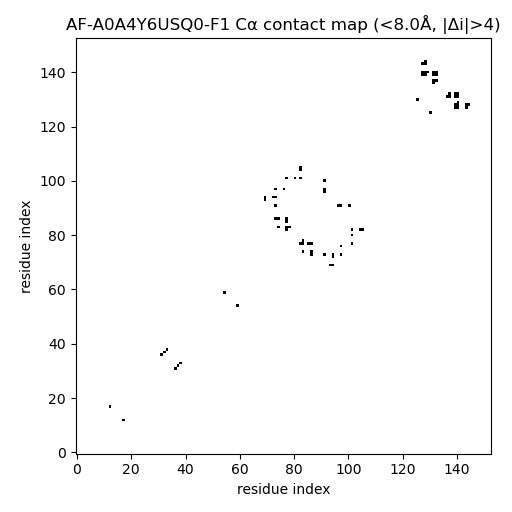.00 91.06 138 VAL A C 1
ATOM 1098 O O . VAL A 1 138 ? -63.075 6.094 44.141 1.00 91.06 138 VAL A O 1
ATOM 1101 N N . LEU A 1 139 ? -63.565 3.962 43.636 1.00 91.75 139 LEU A N 1
ATOM 1102 C CA . LEU A 1 139 ? -63.541 3.501 45.029 1.00 91.75 139 LEU A CA 1
ATOM 1103 C C . LEU A 1 139 ? -62.113 3.524 45.585 1.00 91.75 139 LEU A C 1
ATOM 1105 O O . LEU A 1 139 ? -61.893 4.020 46.692 1.00 91.75 139 LEU A O 1
ATOM 1109 N N . GLY A 1 140 ? -61.133 3.083 44.794 1.00 90.94 140 GLY A N 1
ATOM 1110 C CA . GLY A 1 140 ? -59.712 3.173 45.134 1.00 90.94 140 GLY A CA 1
ATOM 1111 C C . GLY A 1 140 ? -59.209 4.617 45.273 1.00 90.94 140 GLY A C 1
ATOM 1112 O O . GLY A 1 140 ? -58.419 4.929 46.172 1.00 90.94 140 GLY A O 1
ATOM 1113 N N . MET A 1 141 ? -59.710 5.541 44.446 1.00 92.38 141 MET A N 1
ATOM 1114 C CA . MET A 1 141 ? -59.403 6.975 44.550 1.00 92.38 141 MET A CA 1
ATOM 1115 C C . MET A 1 141 ? -59.930 7.590 45.852 1.00 92.38 141 MET A C 1
ATOM 1117 O O . MET A 1 141 ? -59.221 8.348 46.515 1.00 92.38 141 MET A O 1
ATOM 1121 N N . ILE A 1 142 ? -61.164 7.264 46.241 1.00 92.25 142 ILE A N 1
ATOM 1122 C CA . ILE A 1 142 ? -61.754 7.757 47.492 1.00 92.25 142 ILE A CA 1
ATOM 1123 C C . ILE A 1 142 ? -61.033 7.140 48.697 1.00 92.25 142 ILE A C 1
ATOM 1125 O O . ILE A 1 142 ? -60.629 7.866 49.606 1.00 92.25 142 ILE A O 1
ATOM 1129 N N . GLY A 1 143 ? -60.801 5.824 48.683 1.00 92.38 143 GLY A N 1
ATOM 1130 C CA . GLY A 1 143 ? -60.119 5.112 49.766 1.00 92.38 143 GLY A CA 1
ATOM 1131 C C . GLY A 1 143 ? -58.708 5.641 50.037 1.00 92.38 143 GLY A C 1
ATOM 1132 O O . GLY A 1 143 ? -58.355 5.896 51.188 1.00 92.38 143 GLY A O 1
ATOM 1133 N N . SER A 1 144 ? -57.927 5.894 48.984 1.00 90.81 144 SER A N 1
ATOM 1134 C CA . SER A 1 144 ? -56.570 6.445 49.114 1.00 90.81 144 SER A CA 1
ATOM 1135 C C . SER A 1 144 ? -56.552 7.887 49.644 1.00 90.81 144 SER A C 1
ATOM 1137 O O . SER A 1 144 ? -55.701 8.218 50.474 1.00 90.81 144 SER A O 1
ATOM 1139 N N . LYS A 1 145 ? -57.510 8.740 49.246 1.00 88.06 145 LYS A N 1
ATOM 1140 C CA . LYS A 1 145 ? -57.661 10.094 49.815 1.00 88.06 145 LYS A CA 1
ATOM 1141 C C . LYS A 1 145 ? -58.033 10.062 51.299 1.00 88.06 145 LYS A C 1
ATOM 1143 O O . LYS A 1 145 ? -57.480 10.837 52.076 1.00 88.06 145 LYS A O 1
ATOM 1148 N N . LEU A 1 146 ? -58.947 9.176 51.696 1.00 91.12 146 LEU A N 1
ATOM 1149 C CA . LEU A 1 146 ? -59.347 9.031 53.098 1.00 91.12 146 LEU A CA 1
ATOM 1150 C C . LEU A 1 146 ? -58.176 8.528 53.947 1.00 91.12 146 LEU A C 1
ATOM 1152 O O . LEU A 1 146 ? -57.876 9.124 54.975 1.00 91.12 146 LEU A O 1
ATOM 1156 N N . GLN A 1 147 ? -57.444 7.509 53.489 1.00 87.94 147 GLN A N 1
ATOM 1157 C CA . GLN A 1 147 ? -56.237 7.039 54.178 1.00 87.94 147 GLN A CA 1
ATOM 1158 C C . GLN A 1 147 ? -55.196 8.151 54.364 1.00 87.94 147 GLN A C 1
ATOM 1160 O O . GLN A 1 147 ? -54.634 8.273 55.448 1.00 87.94 147 GLN A O 1
ATOM 1165 N N . GLN A 1 148 ? -54.969 9.003 53.358 1.00 85.69 148 GLN A N 1
ATOM 1166 C CA . GLN A 1 148 ? -54.073 10.158 53.506 1.00 85.69 148 GLN A CA 1
ATOM 1167 C C . GLN A 1 148 ? -54.577 11.204 54.509 1.00 85.69 148 GLN A C 1
ATOM 1169 O O . GLN A 1 148 ? -53.762 11.851 55.164 1.00 85.69 148 GLN A O 1
ATOM 1174 N N . ALA A 1 149 ? -55.893 11.393 54.620 1.00 84.75 149 ALA A N 1
ATOM 1175 C CA . ALA A 1 149 ? -56.484 12.336 55.566 1.00 84.75 149 ALA A CA 1
ATOM 1176 C C . ALA A 1 149 ? -56.418 11.827 57.016 1.00 84.75 149 ALA A C 1
ATOM 1178 O O . ALA A 1 149 ? -56.187 12.620 57.923 1.00 84.75 149 ALA A O 1
ATOM 1179 N N . PHE A 1 150 ? -56.582 10.518 57.232 1.00 85.38 150 PHE A N 1
ATOM 1180 C CA . PHE A 1 150 ? -56.636 9.924 58.572 1.00 85.38 150 PHE A CA 1
ATOM 1181 C C . PHE A 1 150 ? -55.285 9.425 59.104 1.00 85.38 150 PHE A C 1
ATOM 1183 O O . PHE A 1 150 ? -55.114 9.359 60.316 1.00 85.38 150 PHE A O 1
ATOM 1190 N N . ASN A 1 151 ? -54.303 9.147 58.240 1.00 76.88 151 ASN A N 1
ATOM 1191 C CA . ASN A 1 151 ? -52.939 8.774 58.650 1.00 76.88 151 ASN A CA 1
ATOM 1192 C C . ASN A 1 151 ? -52.008 9.990 58.859 1.00 76.88 151 ASN A C 1
ATOM 1194 O O . ASN A 1 151 ? -50.792 9.826 58.915 1.00 76.88 151 ASN A O 1
ATOM 1198 N N . ARG A 1 152 ? -52.550 11.215 58.916 1.00 63.91 152 ARG A N 1
ATOM 1199 C CA . ARG A 1 152 ? -51.796 12.474 59.080 1.00 63.91 152 ARG A CA 1
ATOM 1200 C C . ARG A 1 152 ? -51.775 13.020 60.522 1.00 63.91 152 ARG A C 1
ATOM 1202 O O . ARG A 1 152 ? -51.463 14.196 60.696 1.00 63.91 152 ARG A O 1
ATOM 1209 N N . ASN A 1 153 ? -52.081 12.179 61.515 1.00 49.97 153 ASN A N 1
ATOM 1210 C CA . ASN A 1 153 ? -51.912 12.455 62.951 1.00 49.97 153 ASN A CA 1
ATOM 1211 C C . ASN A 1 153 ? -50.658 11.776 63.499 1.00 49.97 153 ASN A C 1
ATOM 1213 O O . ASN A 1 153 ? -50.461 10.587 63.166 1.00 49.97 153 ASN A O 1
#

pLDDT: mean 83.86, std 12.0, range [44.03, 97.19]

Sequence (153 aa):
MEEPQINQPEITFTEEQQAHIDALFDTKKNEWAEEFLNPVVAERDELKTKIIPEPSEQEKGLAEREAALTQKEIKLAFHENGIADFTNLVKVDSVEAVEETIQAITNILNARKVDASYQPQDHKSQTPYESASSKSDVLGMIGSKLQQAFNRN